Protein AF-A0AB74HRW8-F1 (afdb_monomer_lite)

Secondary structure (DSSP, 8-state):
-HHHHTT-HHHHHHHHHHHSSSPPPHHHHHSS-HHHHHHHHHHHHHHHS-HHHHTTSPP-

InterPro domains:
  IPR019289 Tail assembly protein E/E' [PF10109] (4-48)

Sequence (60 aa):
LQAVMEMDVASMMTVIPRISTPTLTPQEMADLDPADLAAMSIEVVLFLLPKSALADLPTA

Foldseek 3Di:
DVCLLVLPLVVLLVPVQVPDVVRDDSVNSVPDDPVVSVVSSVVVNCVPDDPVVVVVDDDD

Organism: Klebsiella pneumoniae (NCBI:txid573)

Radius of gyration: 12.22 Å; chains: 1; bounding box: 32×21×30 Å

pLDDT: mean 87.76, std 8.74, range [56.31, 95.62]

Structure (mmCIF, N/CA/C/O backbone):
data_AF-A0AB74HRW8-F1
#
_entry.id   AF-A0AB74HRW8-F1
#
loop_
_atom_site.group_PDB
_atom_site.id
_atom_site.type_symbol
_atom_site.label_atom_id
_atom_site.label_alt_id
_atom_site.label_comp_id
_atom_site.label_asym_id
_atom_site.label_entity_id
_atom_site.label_seq_id
_atom_site.pdbx_PDB_ins_code
_atom_site.Cartn_x
_atom_site.Cartn_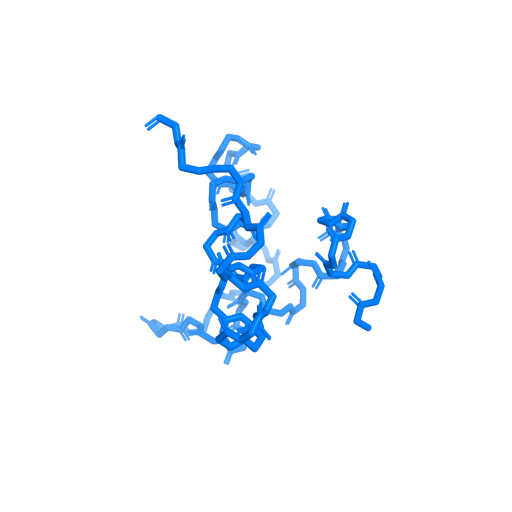y
_atom_site.Cartn_z
_atom_site.occupancy
_atom_site.B_iso_or_equiv
_atom_site.auth_seq_id
_atom_site.auth_comp_id
_atom_site.auth_asym_id
_atom_site.auth_atom_id
_atom_site.pdbx_PDB_model_num
ATOM 1 N N . LEU A 1 1 ? 6.713 -12.298 -4.005 1.00 65.44 1 LEU A N 1
ATOM 2 C CA . LEU A 1 1 ? 7.224 -11.077 -4.669 1.00 65.44 1 LEU A CA 1
ATOM 3 C C . LEU A 1 1 ? 6.553 -10.851 -6.018 1.00 65.44 1 LEU A C 1
ATOM 5 O O . LEU A 1 1 ? 6.105 -9.744 -6.242 1.00 65.44 1 LEU A O 1
ATOM 9 N N . GLN A 1 2 ? 6.415 -11.874 -6.871 1.00 80.25 2 GLN A N 1
ATOM 10 C CA . GLN A 1 2 ? 5.734 -11.735 -8.166 1.00 80.25 2 GLN A CA 1
ATOM 11 C C . GLN A 1 2 ? 4.333 -11.098 -8.060 1.00 80.25 2 GLN A C 1
ATOM 13 O O . GLN A 1 2 ? 4.089 -10.100 -8.716 1.00 80.25 2 GLN A O 1
ATOM 18 N N . ALA A 1 3 ? 3.477 -11.566 -7.145 1.00 70.75 3 ALA A N 1
ATOM 19 C CA . ALA A 1 3 ? 2.158 -10.956 -6.930 1.00 70.75 3 ALA A CA 1
ATOM 20 C C . ALA A 1 3 ? 2.225 -9.471 -6.505 1.00 70.75 3 ALA A C 1
ATOM 22 O O . ALA A 1 3 ? 1.372 -8.677 -6.869 1.00 70.75 3 ALA A O 1
ATOM 23 N N . VAL A 1 4 ? 3.274 -9.066 -5.779 1.00 76.56 4 VAL A N 1
ATOM 24 C CA . VAL A 1 4 ? 3.495 -7.654 -5.422 1.00 76.56 4 VAL A CA 1
ATOM 25 C C . VAL A 1 4 ? 3.907 -6.840 -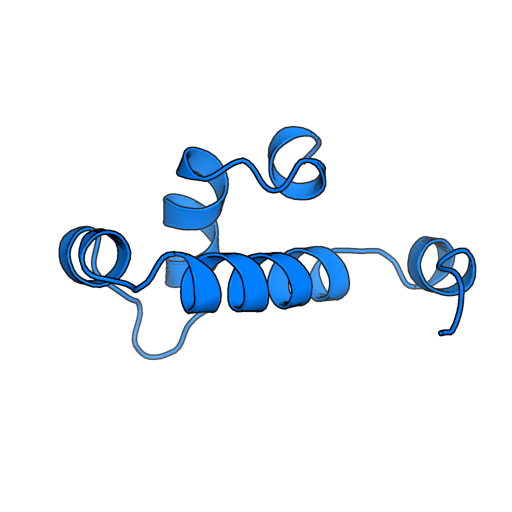6.651 1.00 76.56 4 VAL A C 1
ATOM 27 O O . VAL A 1 4 ? 3.395 -5.748 -6.845 1.00 76.56 4 VAL A O 1
ATOM 30 N N . MET A 1 5 ? 4.778 -7.391 -7.501 1.00 81.31 5 MET A N 1
ATOM 31 C CA . MET A 1 5 ? 5.196 -6.777 -8.769 1.00 81.31 5 MET A CA 1
ATOM 32 C C . MET A 1 5 ? 4.038 -6.614 -9.760 1.00 81.31 5 MET A C 1
ATOM 34 O O . MET A 1 5 ? 3.997 -5.641 -10.501 1.00 81.31 5 MET A O 1
ATOM 38 N N . GLU A 1 6 ? 3.091 -7.549 -9.751 1.00 87.38 6 GLU A N 1
ATOM 39 C CA . GLU A 1 6 ? 1.848 -7.495 -10.531 1.00 87.38 6 GLU A CA 1
ATOM 40 C C . GLU A 1 6 ? 0.774 -6.613 -9.864 1.00 87.38 6 GLU A C 1
ATOM 42 O O . GLU A 1 6 ? -0.348 -6.532 -10.357 1.00 87.38 6 GLU A O 1
ATOM 47 N N . MET A 1 7 ? 1.120 -5.944 -8.753 1.00 87.38 7 MET A N 1
ATOM 48 C CA . MET A 1 7 ? 0.237 -5.073 -7.973 1.00 87.38 7 MET A CA 1
ATOM 49 C C . MET A 1 7 ? -1.067 -5.772 -7.551 1.00 87.38 7 MET A C 1
ATOM 51 O O . MET A 1 7 ? -2.134 -5.160 -7.509 1.00 87.38 7 MET A O 1
ATOM 55 N N . ASP A 1 8 ? -0.986 -7.064 -7.220 1.00 91.94 8 ASP A N 1
ATOM 56 C CA . ASP A 1 8 ? -2.117 -7.849 -6.732 1.00 91.94 8 ASP A CA 1
ATOM 57 C C . ASP A 1 8 ? -2.714 -7.200 -5.475 1.00 91.94 8 ASP A C 1
ATOM 59 O O . ASP A 1 8 ? -2.042 -7.016 -4.454 1.00 91.94 8 ASP A O 1
ATOM 63 N N . VAL A 1 9 ? -4.004 -6.878 -5.549 1.00 90.31 9 VAL A N 1
ATOM 64 C CA . VAL A 1 9 ? -4.731 -6.137 -4.513 1.00 90.31 9 VAL A CA 1
ATOM 65 C C . VAL A 1 9 ? -4.718 -6.858 -3.166 1.00 90.31 9 VAL A C 1
ATOM 67 O O . VAL A 1 9 ? -4.486 -6.224 -2.138 1.00 90.31 9 VAL A O 1
ATOM 70 N N . ALA A 1 10 ? -4.917 -8.178 -3.142 1.00 91.44 10 ALA A N 1
ATOM 71 C CA . ALA A 1 10 ? -4.924 -8.939 -1.895 1.00 91.44 10 ALA A CA 1
ATOM 72 C C . ALA A 1 10 ? -3.536 -8.923 -1.240 1.00 91.44 10 ALA A C 1
ATOM 74 O O . ALA A 1 10 ? -3.410 -8.779 -0.023 1.00 91.44 10 ALA A O 1
ATOM 75 N N . SER A 1 11 ? -2.480 -8.997 -2.050 1.00 92.56 11 SER A N 1
ATOM 76 C CA . SER A 1 11 ? -1.104 -8.853 -1.580 1.00 92.56 11 SER A CA 1
ATOM 77 C C . SER A 1 11 ? -0.854 -7.445 -1.031 1.00 92.56 11 SER A C 1
ATOM 79 O O . SER A 1 11 ? -0.336 -7.314 0.081 1.00 92.56 11 SER A O 1
ATOM 81 N N . MET A 1 12 ? -1.280 -6.401 -1.748 1.00 93.25 12 MET A N 1
ATOM 82 C CA . MET A 1 12 ? -1.143 -4.997 -1.334 1.00 93.25 12 MET A CA 1
ATOM 83 C C . MET A 1 12 ? -1.864 -4.704 -0.018 1.00 93.25 12 MET A C 1
ATOM 85 O O . MET A 1 12 ? -1.269 -4.105 0.878 1.00 93.25 12 MET A O 1
ATOM 89 N N . MET A 1 13 ? -3.076 -5.236 0.161 1.00 93.19 13 MET A N 1
ATOM 90 C CA . MET A 1 13 ? -3.843 -5.139 1.409 1.00 93.19 13 MET A CA 1
ATOM 91 C C . MET A 1 13 ? -3.119 -5.735 2.623 1.00 93.19 13 MET A C 1
ATOM 93 O O . MET A 1 13 ? -3.415 -5.359 3.753 1.00 93.19 13 MET A O 1
ATOM 97 N N . THR A 1 14 ? -2.144 -6.628 2.425 1.00 92.50 14 THR A N 1
ATOM 98 C CA . THR A 1 14 ? -1.318 -7.161 3.523 1.00 92.50 14 THR A CA 1
ATOM 99 C C . THR A 1 14 ? 0.018 -6.447 3.693 1.00 92.50 14 THR A C 1
ATOM 101 O O . THR A 1 14 ? 0.547 -6.402 4.804 1.00 92.50 14 THR A O 1
ATOM 104 N N . VAL A 1 15 ? 0.605 -5.941 2.606 1.00 93.25 15 VAL A N 1
ATOM 105 C CA . VAL A 1 15 ? 1.947 -5.343 2.614 1.00 93.25 15 VAL A CA 1
ATOM 106 C C . VAL A 1 15 ? 1.887 -3.883 3.036 1.00 93.25 15 VAL A C 1
ATOM 108 O O . VAL A 1 15 ? 2.643 -3.502 3.926 1.00 93.25 15 VAL A O 1
ATOM 111 N N . ILE A 1 16 ? 0.970 -3.099 2.460 1.00 93.44 16 ILE A N 1
ATOM 112 C CA . ILE A 1 16 ? 0.840 -1.659 2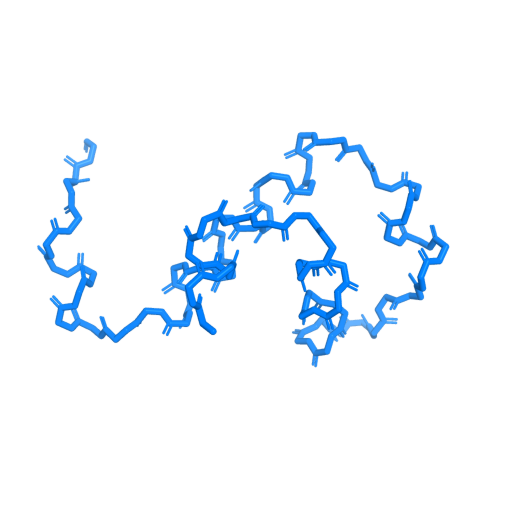.719 1.00 93.44 16 ILE A CA 1
ATOM 113 C C . ILE A 1 16 ? 0.693 -1.368 4.226 1.00 93.44 16 ILE A C 1
ATOM 115 O O . ILE A 1 16 ? 1.502 -0.599 4.747 1.00 93.44 16 ILE A O 1
ATOM 119 N N . PRO A 1 17 ? -0.219 -2.023 4.977 1.00 94.44 17 PRO A N 1
ATOM 120 C CA . PRO A 1 17 ? -0.338 -1.791 6.418 1.00 94.44 17 PRO A CA 1
ATOM 121 C C . PRO A 1 17 ? 0.936 -2.035 7.226 1.00 94.44 17 PRO A C 1
ATOM 123 O O . PRO A 1 17 ? 1.191 -1.360 8.220 1.00 94.44 17 PRO A O 1
ATOM 126 N N . ARG A 1 18 ? 1.748 -3.022 6.826 1.00 92.62 18 ARG A N 1
ATOM 127 C CA . ARG A 1 18 ? 2.958 -3.410 7.572 1.00 92.62 18 ARG A CA 1
ATOM 128 C C . ARG A 1 18 ? 4.066 -2.369 7.480 1.00 92.62 18 ARG A C 1
ATOM 130 O O . ARG A 1 18 ? 4.966 -2.386 8.314 1.00 92.62 18 ARG A O 1
ATOM 137 N N . ILE A 1 19 ? 4.016 -1.511 6.465 1.00 90.88 19 ILE A N 1
ATOM 138 C CA . ILE A 1 19 ? 5.018 -0.475 6.206 1.00 90.88 19 ILE A CA 1
ATOM 139 C C . ILE A 1 19 ? 4.462 0.944 6.397 1.00 90.88 19 ILE A C 1
ATOM 141 O O . ILE A 1 19 ? 5.192 1.910 6.193 1.00 90.88 19 ILE A O 1
ATOM 145 N N . SER A 1 20 ? 3.196 1.088 6.804 1.00 90.31 20 SER A N 1
ATOM 146 C CA . SER A 1 20 ? 2.582 2.374 7.141 1.00 90.31 20 SER A CA 1
ATOM 147 C C . SER A 1 20 ? 2.726 2.684 8.635 1.00 90.31 20 SER A C 1
ATOM 149 O O . SER A 1 20 ? 2.818 1.788 9.476 1.00 90.31 20 SER A O 1
ATOM 151 N N . THR A 1 21 ? 2.746 3.967 8.998 1.00 91.69 21 THR A N 1
ATOM 152 C CA . THR A 1 21 ? 2.666 4.409 10.400 1.00 91.69 21 THR A CA 1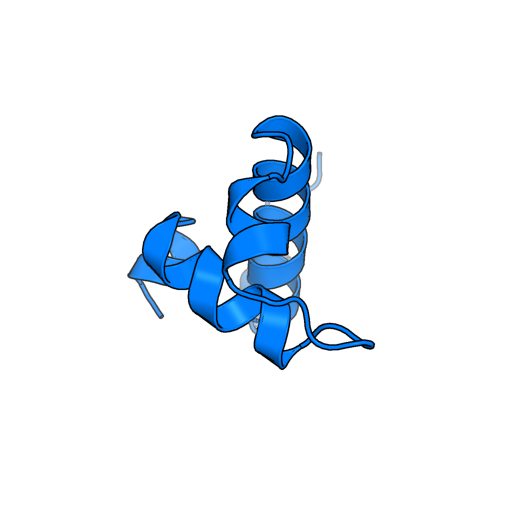
ATOM 153 C C . THR A 1 21 ? 1.649 5.552 10.512 1.00 91.69 21 THR A C 1
ATOM 155 O O . THR A 1 21 ? 1.897 6.614 9.941 1.00 91.69 21 THR A O 1
ATOM 158 N N . PRO A 1 22 ? 0.525 5.369 11.234 1.00 92.06 22 PRO A N 1
ATOM 159 C CA . PRO A 1 22 ? 0.115 4.139 11.922 1.00 92.06 22 PRO A CA 1
ATOM 160 C C . PRO A 1 22 ? -0.171 2.973 10.956 1.00 92.06 22 PRO A C 1
ATOM 162 O O . PRO A 1 22 ? -0.371 3.162 9.754 1.00 92.06 22 PRO A O 1
ATOM 165 N N . THR A 1 23 ? -0.153 1.748 11.484 1.00 94.06 23 THR A N 1
ATOM 166 C CA . THR A 1 23 ? -0.565 0.551 10.737 1.00 94.06 23 THR A CA 1
ATOM 167 C C . THR A 1 23 ? -2.046 0.649 10.397 1.00 94.06 23 THR A C 1
ATOM 169 O O . THR A 1 23 ? -2.863 0.822 11.299 1.00 94.06 23 THR A O 1
ATOM 172 N N . LEU A 1 24 ? -2.380 0.510 9.114 1.00 94.38 24 LEU A N 1
ATOM 173 C CA . LEU A 1 24 ? -3.767 0.504 8.649 1.00 94.38 24 LEU A CA 1
ATOM 174 C C . LEU A 1 24 ? -4.461 -0.816 9.015 1.00 94.38 24 LEU A C 1
ATOM 176 O O . LEU A 1 24 ? -3.894 -1.903 8.897 1.00 94.38 24 LEU A O 1
ATOM 180 N N . THR A 1 25 ? -5.708 -0.742 9.457 1.00 94.12 25 THR A N 1
ATOM 181 C CA . THR A 1 25 ? -6.546 -1.920 9.689 1.00 94.12 25 THR A CA 1
ATOM 182 C C . THR A 1 25 ? -7.073 -2.487 8.366 1.00 94.12 25 THR A C 1
ATOM 184 O O . THR A 1 25 ? -7.140 -1.778 7.360 1.00 94.12 25 THR A O 1
ATOM 187 N N . PRO A 1 26 ? -7.505 -3.762 8.333 1.00 91.62 26 PRO A N 1
ATOM 188 C CA . PRO A 1 26 ? -8.116 -4.335 7.135 1.00 91.62 26 PRO A CA 1
ATOM 189 C C . PRO A 1 26 ? -9.355 -3.573 6.651 1.00 91.62 26 PRO A C 1
ATOM 191 O O . PRO A 1 26 ? -9.595 -3.518 5.450 1.00 91.62 26 PRO A O 1
ATOM 194 N N . GLN A 1 27 ? -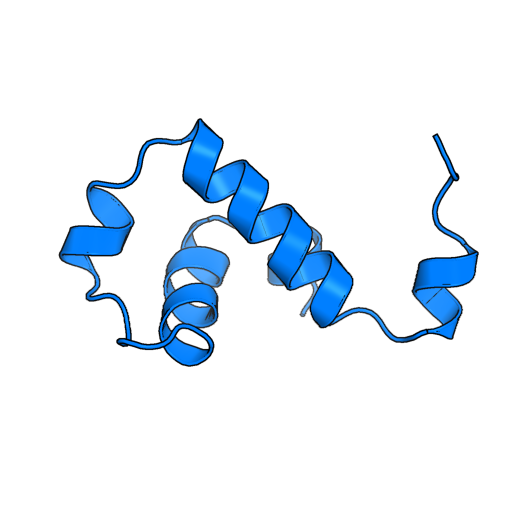10.130 -2.991 7.572 1.00 94.50 27 GLN A N 1
ATOM 195 C CA . GLN A 1 27 ? -11.312 -2.212 7.219 1.00 94.50 27 GLN A CA 1
ATOM 196 C C . GLN A 1 27 ? -10.923 -0.874 6.584 1.00 94.50 27 GLN A C 1
ATOM 198 O O . GLN A 1 27 ? -11.416 -0.560 5.510 1.00 94.50 27 GLN A O 1
ATOM 203 N N . GLU A 1 28 ? -9.967 -0.148 7.170 1.00 94.56 28 GLU A N 1
ATOM 204 C CA . GLU A 1 28 ? -9.455 1.096 6.576 1.00 94.56 28 GLU A CA 1
ATOM 205 C C . GLU A 1 28 ? -8.873 0.860 5.178 1.00 94.56 28 GLU A C 1
ATOM 207 O O . GLU A 1 28 ? -9.122 1.652 4.281 1.00 94.56 28 GLU A O 1
ATOM 212 N N . MET A 1 29 ? -8.160 -0.254 4.963 1.00 94.19 29 MET A N 1
ATOM 213 C CA . MET A 1 29 ? -7.668 -0.638 3.632 1.00 94.19 29 MET A CA 1
ATOM 214 C C . MET A 1 29 ? -8.790 -0.943 2.634 1.00 94.19 29 MET A C 1
ATOM 216 O O . MET A 1 29 ? -8.623 -0.692 1.443 1.00 94.19 29 MET A O 1
ATOM 220 N N . ALA A 1 30 ? -9.893 -1.539 3.093 1.00 92.31 30 ALA A N 1
ATOM 221 C CA . ALA A 1 30 ? -11.038 -1.877 2.249 1.00 92.31 30 ALA A CA 1
ATOM 222 C C . ALA A 1 30 ? -11.883 -0.647 1.888 1.00 92.31 30 ALA A C 1
ATOM 224 O O . ALA A 1 30 ? -12.503 -0.635 0.827 1.00 92.31 30 ALA A O 1
ATOM 225 N N . ASP A 1 31 ? -11.873 0.369 2.750 1.00 95.31 31 ASP A N 1
ATOM 226 C CA . ASP A 1 31 ? -12.578 1.637 2.556 1.00 95.31 31 ASP A CA 1
ATOM 227 C C . ASP A 1 31 ? -11.759 2.655 1.729 1.00 95.31 31 ASP A C 1
ATOM 229 O O . ASP A 1 31 ? -12.257 3.743 1.437 1.00 95.31 31 ASP A O 1
ATOM 233 N N . LEU A 1 32 ? -10.517 2.327 1.335 1.00 94.31 32 LEU A N 1
ATOM 234 C CA . LEU A 1 32 ? -9.699 3.174 0.460 1.00 94.31 32 LEU A CA 1
ATOM 235 C C . LEU A 1 32 ? -10.282 3.264 -0.951 1.00 94.31 32 LEU A C 1
ATOM 237 O O . LEU A 1 32 ? -10.685 2.263 -1.551 1.00 94.31 32 LEU A O 1
ATOM 241 N N . ASP A 1 33 ? -10.208 4.462 -1.528 1.00 95.62 33 ASP A N 1
ATOM 242 C CA . ASP A 1 33 ? -10.540 4.655 -2.930 1.00 95.62 33 ASP A CA 1
ATOM 243 C C . ASP A 1 33 ? -9.577 3.855 -3.835 1.00 95.62 33 ASP A C 1
ATOM 245 O O . ASP A 1 33 ? -8.360 3.835 -3.602 1.00 95.62 33 ASP A O 1
ATOM 249 N N . PRO A 1 34 ? -10.070 3.223 -4.921 1.00 91.94 34 PRO A N 1
ATOM 250 C CA . PRO A 1 34 ? -9.230 2.403 -5.796 1.00 91.94 34 PRO A CA 1
ATOM 251 C C . PRO A 1 34 ? -8.044 3.156 -6.414 1.00 91.94 34 PRO A C 1
ATOM 253 O O . PRO A 1 34 ? -6.999 2.558 -6.674 1.00 91.94 34 PRO A O 1
ATOM 256 N N . ALA A 1 35 ? -8.199 4.461 -6.654 1.00 94.00 35 ALA A N 1
ATOM 257 C CA . ALA A 1 35 ? -7.139 5.308 -7.195 1.00 94.00 35 ALA A CA 1
ATOM 258 C C . ALA A 1 35 ? -5.989 5.495 -6.193 1.00 94.00 35 ALA A C 1
ATOM 260 O O . ALA A 1 35 ? -4.822 5.390 -6.574 1.00 94.00 35 ALA A O 1
ATOM 261 N N . ASP A 1 36 ? -6.317 5.695 -4.915 1.00 93.69 36 ASP A N 1
ATOM 262 C CA . ASP A 1 36 ? -5.327 5.845 -3.850 1.00 93.69 36 ASP A CA 1
ATOM 263 C C . ASP A 1 36 ? -4.596 4.526 -3.613 1.00 93.69 36 ASP A C 1
ATOM 265 O O . ASP A 1 36 ? -3.366 4.496 -3.555 1.00 93.69 36 ASP A O 1
ATOM 269 N N . LEU A 1 37 ? -5.331 3.409 -3.582 1.00 93.56 37 LEU A N 1
ATOM 270 C CA . LEU A 1 37 ? -4.730 2.084 -3.464 1.00 93.56 37 LEU A CA 1
ATOM 271 C C . LEU A 1 37 ? -3.757 1.798 -4.616 1.00 93.56 37 LEU A C 1
ATOM 273 O O . LEU A 1 37 ? -2.667 1.274 -4.379 1.00 93.56 37 LEU A O 1
ATOM 277 N N . ALA A 1 38 ? -4.112 2.158 -5.852 1.00 92.81 38 ALA A N 1
ATOM 278 C CA . ALA A 1 38 ? -3.228 2.005 -7.004 1.00 92.81 38 ALA A CA 1
ATOM 279 C C . ALA A 1 38 ? -1.959 2.862 -6.867 1.00 92.81 38 ALA A C 1
ATOM 281 O O . ALA A 1 38 ? -0.858 2.345 -7.056 1.00 92.81 38 ALA A O 1
ATOM 282 N N . ALA A 1 39 ? -2.093 4.135 -6.480 1.00 93.56 39 ALA A N 1
ATOM 283 C CA . ALA A 1 39 ? -0.956 5.030 -6.268 1.00 93.56 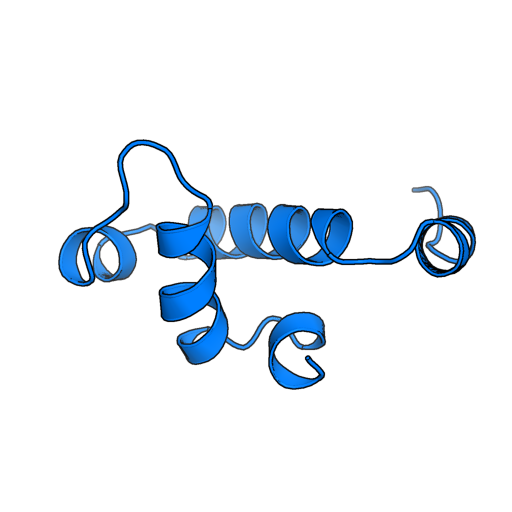39 ALA A CA 1
ATOM 284 C C . ALA A 1 39 ? -0.014 4.508 -5.170 1.00 93.56 39 ALA A C 1
ATOM 286 O O . ALA A 1 39 ? 1.193 4.402 -5.381 1.00 93.56 39 ALA A O 1
ATOM 287 N N . MET A 1 40 ? -0.567 4.088 -4.029 1.00 93.44 40 MET A N 1
ATOM 288 C CA . MET A 1 40 ? 0.209 3.477 -2.950 1.00 93.44 40 MET A CA 1
ATOM 289 C C . MET A 1 40 ? 0.907 2.198 -3.416 1.00 93.44 40 MET A C 1
ATOM 291 O O . MET A 1 40 ? 2.070 1.982 -3.094 1.00 93.44 40 MET A O 1
ATOM 295 N N . SER A 1 41 ? 0.230 1.362 -4.205 1.00 92.19 41 SER A N 1
ATOM 296 C CA . SER A 1 41 ? 0.809 0.123 -4.735 1.00 92.19 41 SER A CA 1
ATOM 297 C C . SER A 1 41 ? 2.024 0.392 -5.628 1.00 92.19 41 SER A C 1
ATOM 299 O O . SER A 1 41 ? 3.011 -0.335 -5.533 1.00 92.19 41 SER A O 1
ATOM 301 N N . ILE A 1 42 ? 1.997 1.457 -6.442 1.00 91.56 42 ILE A N 1
ATOM 302 C CA . ILE A 1 42 ? 3.150 1.881 -7.254 1.00 91.56 42 ILE A CA 1
ATOM 303 C C . ILE A 1 42 ? 4.330 2.231 -6.346 1.00 91.56 42 ILE A C 1
ATOM 305 O O . ILE A 1 42 ? 5.420 1.693 -6.527 1.00 91.56 42 ILE A O 1
ATOM 309 N N . GLU A 1 43 ? 4.108 3.077 -5.340 1.00 91.38 43 GLU A N 1
ATOM 310 C CA . GLU A 1 43 ? 5.149 3.483 -4.389 1.00 91.38 43 GLU A CA 1
ATOM 311 C C . GLU A 1 43 ? 5.744 2.281 -3.643 1.00 91.38 43 GLU A C 1
ATOM 313 O O . GLU A 1 43 ? 6.963 2.166 -3.506 1.00 91.38 43 GLU A O 1
ATOM 318 N N . VAL A 1 44 ? 4.906 1.330 -3.215 1.00 91.00 44 VAL A N 1
ATOM 319 C CA . VAL A 1 44 ? 5.368 0.098 -2.557 1.00 91.00 44 VAL A CA 1
ATOM 320 C C . VAL A 1 44 ? 6.222 -0.751 -3.492 1.00 91.00 44 VAL A C 1
ATOM 322 O O . VAL A 1 44 ? 7.275 -1.239 -3.078 1.00 91.00 44 VAL A O 1
ATOM 325 N N . VAL A 1 45 ? 5.801 -0.937 -4.743 1.00 89.81 45 VAL A N 1
ATOM 326 C CA . VAL A 1 45 ? 6.589 -1.688 -5.727 1.00 89.81 45 VAL A CA 1
ATOM 327 C C . VAL A 1 45 ? 7.931 -1.000 -5.965 1.00 89.81 45 VAL A C 1
ATOM 329 O O . VAL A 1 45 ? 8.965 -1.656 -5.861 1.00 89.81 45 VAL A O 1
ATOM 332 N N . LEU A 1 46 ? 7.939 0.316 -6.194 1.00 88.00 46 LEU A N 1
ATOM 333 C CA . LEU A 1 46 ? 9.165 1.093 -6.393 1.00 88.00 46 LEU A CA 1
ATOM 334 C C . LEU A 1 46 ? 10.103 1.025 -5.182 1.00 88.00 46 LEU A C 1
ATOM 336 O O . LEU A 1 46 ? 11.311 0.873 -5.354 1.00 88.00 46 LEU A O 1
ATOM 340 N N . PHE A 1 47 ? 9.566 1.075 -3.963 1.00 87.81 47 PHE A N 1
ATOM 341 C CA . PHE A 1 47 ? 10.348 0.949 -2.734 1.00 87.81 47 PHE A CA 1
ATOM 342 C C . PHE A 1 47 ? 11.010 -0.429 -2.591 1.00 87.81 47 PHE A C 1
ATOM 344 O O . PHE A 1 47 ? 12.157 -0.530 -2.153 1.00 87.81 47 PHE A O 1
ATOM 351 N N . LEU A 1 48 ? 10.289 -1.499 -2.940 1.00 86.75 48 LEU A N 1
ATOM 352 C CA . LEU A 1 48 ? 10.770 -2.876 -2.803 1.00 86.75 48 LEU A CA 1
ATOM 353 C C . LEU A 1 48 ? 11.711 -3.305 -3.936 1.00 86.75 48 LEU A C 1
ATOM 355 O O . LEU A 1 48 ? 12.395 -4.326 -3.807 1.00 86.75 48 LEU A O 1
ATOM 359 N N . LEU A 1 49 ? 11.757 -2.555 -5.038 1.00 86.38 49 LEU A N 1
ATOM 360 C CA . LEU A 1 49 ? 12.654 -2.840 -6.146 1.00 86.38 49 LEU A CA 1
ATOM 361 C C . LEU A 1 49 ? 14.121 -2.571 -5.770 1.00 86.38 49 LEU A C 1
ATOM 363 O O . LEU A 1 49 ? 14.459 -1.529 -5.203 1.00 86.38 49 LEU A O 1
ATOM 367 N N . PRO A 1 50 ? 15.048 -3.479 -6.128 1.00 85.94 50 PRO A N 1
ATOM 368 C CA . PRO A 1 50 ? 16.468 -3.204 -5.989 1.00 85.94 50 PRO A CA 1
ATOM 369 C C . PRO A 1 50 ? 16.878 -2.069 -6.933 1.00 85.94 50 PRO A C 1
ATOM 371 O O . PRO A 1 50 ? 16.366 -1.950 -8.046 1.00 85.94 50 PRO A O 1
ATOM 374 N N . LYS A 1 51 ? 17.879 -1.277 -6.530 1.00 84.69 51 LYS A N 1
ATOM 375 C CA . LYS A 1 51 ? 18.376 -0.134 -7.322 1.00 84.69 51 LYS A CA 1
ATOM 376 C C . LYS A 1 51 ? 18.738 -0.489 -8.768 1.00 84.69 51 LYS A C 1
ATOM 378 O O . LYS A 1 51 ? 18.570 0.347 -9.646 1.00 84.69 51 LYS A O 1
ATOM 383 N N . SER A 1 52 ? 19.218 -1.709 -9.014 1.00 86.56 52 SER A N 1
ATOM 384 C CA . SER A 1 52 ? 19.518 -2.194 -10.364 1.00 86.56 52 SER A CA 1
ATOM 385 C C . SER A 1 52 ? 18.275 -2.276 -11.250 1.00 86.56 52 SER A C 1
ATOM 387 O O . SER A 1 52 ? 18.358 -1.923 -12.412 1.00 86.56 52 SER A O 1
ATOM 389 N N . ALA A 1 53 ? 17.128 -2.688 -10.702 1.00 84.00 53 ALA A N 1
ATOM 390 C CA . ALA A 1 53 ? 15.875 -2.791 -11.447 1.00 84.00 53 ALA A CA 1
ATOM 391 C C . ALA A 1 53 ? 15.202 -1.425 -11.656 1.00 84.00 53 ALA A C 1
ATOM 393 O O . ALA A 1 53 ? 14.528 -1.224 -12.658 1.00 84.00 53 ALA A O 1
ATOM 394 N N . LEU A 1 54 ? 15.408 -0.470 -10.739 1.00 81.31 54 LEU A N 1
ATOM 395 C CA . LEU A 1 54 ? 14.928 0.908 -10.904 1.00 81.31 54 LEU A CA 1
ATOM 396 C C . LEU A 1 54 ? 15.611 1.629 -12.075 1.00 81.31 54 LEU A C 1
ATOM 398 O O . LEU A 1 54 ? 14.976 2.442 -12.735 1.00 81.31 54 LEU A O 1
ATOM 402 N N . ALA A 1 55 ? 16.888 1.331 -12.335 1.00 78.44 55 ALA A N 1
ATOM 403 C CA . ALA A 1 55 ? 17.636 1.917 -13.450 1.00 78.44 55 ALA A CA 1
ATOM 404 C C . ALA A 1 55 ? 17.106 1.481 -14.829 1.00 78.44 55 ALA A C 1
ATOM 406 O O . ALA A 1 55 ? 17.315 2.193 -15.808 1.00 78.44 55 ALA A O 1
ATOM 407 N N . ASP A 1 56 ? 16.407 0.345 -14.885 1.00 76.94 56 ASP A N 1
ATOM 408 C CA . ASP A 1 56 ? 15.802 -0.199 -16.102 1.00 76.94 56 ASP A CA 1
ATOM 409 C C . ASP A 1 56 ? 14.362 0.304 -16.324 1.00 76.94 56 ASP A C 1
ATOM 411 O O . ASP A 1 56 ? 13.748 -0.005 -17.349 1.00 76.94 56 ASP A O 1
ATOM 415 N N . LEU A 1 57 ? 13.799 1.078 -15.385 1.00 76.06 57 LEU A N 1
ATOM 416 C CA . LEU A 1 57 ? 12.483 1.685 -15.565 1.00 76.06 57 LEU A CA 1
ATOM 417 C C . LEU A 1 57 ? 12.573 2.838 -16.577 1.00 76.06 57 LEU A C 1
ATOM 419 O O . LEU A 1 57 ? 13.473 3.675 -16.469 1.00 76.06 57 LEU A O 1
ATOM 423 N N . PRO A 1 58 ? 11.635 2.939 -17.538 1.00 70.06 58 PRO A N 1
ATOM 424 C CA . PRO A 1 58 ? 11.574 4.091 -18.421 1.00 70.06 58 PRO A CA 1
ATOM 425 C C . PRO A 1 58 ? 11.368 5.355 -17.580 1.00 70.06 58 PRO A C 1
ATOM 427 O O . PRO A 1 58 ? 10.348 5.494 -16.904 1.00 70.06 58 PRO A O 1
ATOM 430 N N . THR A 1 59 ? 12.323 6.282 -17.613 1.00 59.44 59 THR A N 1
ATOM 431 C CA . THR A 1 59 ? 12.076 7.645 -17.135 1.00 59.44 59 THR A CA 1
ATOM 432 C C . THR A 1 59 ? 11.044 8.281 -18.058 1.00 59.44 59 THR A C 1
ATOM 434 O O . THR A 1 59 ? 11.282 8.345 -19.267 1.00 59.44 59 THR A O 1
ATOM 437 N N . ALA A 1 60 ? 9.903 8.675 -17.490 1.00 56.31 60 ALA A N 1
ATOM 438 C CA . ALA A 1 60 ? 8.851 9.409 -18.190 1.00 56.31 60 ALA A CA 1
ATOM 439 C C . ALA A 1 60 ? 9.349 10.762 -18.720 1.00 56.31 60 ALA A C 1
ATOM 441 O O . ALA A 1 60 ? 10.205 11.383 -18.044 1.00 56.31 60 ALA A O 1
#